Protein AF-A0A0K0N897-F1 (afdb_monomer_lite)

InterPro domains:
  IPR038376 ATP synthase, alpha subunit, C-terminal domain superfamily [G3DSA:1.20.150.20] (1-55)

Structure (mmCIF, N/CA/C/O backbone):
data_AF-A0A0K0N897-F1
#
_entry.id   AF-A0A0K0N897-F1
#
loop_
_atom_site.group_PDB
_atom_site.id
_atom_site.type_symbol
_atom_site.label_atom_id
_atom_site.label_alt_id
_atom_site.label_comp_id
_atom_site.label_asym_id
_atom_site.label_entity_id
_atom_site.label_seq_id
_atom_site.pdbx_PDB_ins_code
_atom_site.Cartn_x
_atom_site.Cartn_y
_atom_site.Cartn_z
_atom_site.occupancy
_atom_site.B_iso_or_equiv
_atom_site.auth_seq_id
_atom_site.auth_comp_id
_atom_site.auth_asym_id
_atom_site.auth_atom_id
_atom_site.pdbx_PDB_model_num
ATOM 1 N N . SER A 1 1 ? 15.741 6.292 -6.684 1.00 79.69 1 SER A N 1
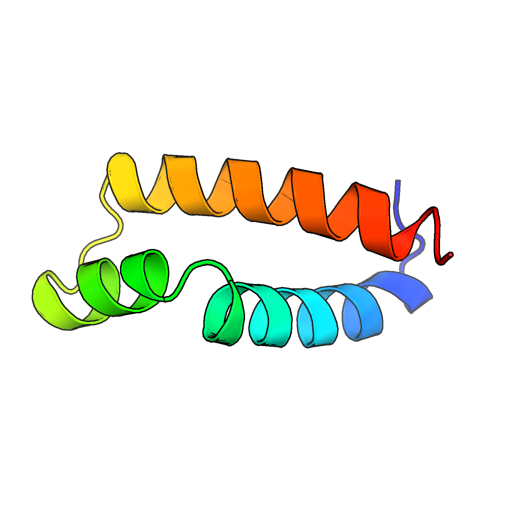ATOM 2 C CA . SER A 1 1 ? 14.566 6.949 -7.293 1.00 79.69 1 SER A CA 1
ATOM 3 C C . SER A 1 1 ? 14.043 6.044 -8.391 1.00 79.69 1 SER A C 1
ATOM 5 O O . SER A 1 1 ? 14.864 5.347 -8.974 1.00 79.69 1 SER A O 1
ATOM 7 N N . LEU A 1 2 ? 12.732 6.008 -8.635 1.00 88.06 2 LEU A N 1
ATOM 8 C CA . LEU A 1 2 ? 12.138 5.188 -9.699 1.00 88.06 2 LEU A CA 1
ATOM 9 C C . LEU A 1 2 ? 12.017 6.004 -10.988 1.00 88.06 2 LEU A C 1
ATOM 11 O O . LEU A 1 2 ? 11.582 7.156 -10.944 1.00 88.06 2 LEU A O 1
ATOM 15 N N . GLU A 1 3 ? 12.356 5.399 -12.125 1.00 92.50 3 GLU A N 1
ATOM 16 C CA . GLU A 1 3 ? 12.046 5.969 -13.438 1.00 92.50 3 GLU A CA 1
ATOM 17 C C . GLU A 1 3 ? 10.531 5.949 -13.680 1.00 92.50 3 GLU A C 1
ATOM 19 O O . GLU A 1 3 ? 9.825 5.065 -13.192 1.00 92.50 3 GLU A O 1
ATOM 24 N N . ILE A 1 4 ? 10.009 6.879 -14.488 1.00 93.06 4 ILE A N 1
ATOM 25 C CA . ILE A 1 4 ? 8.557 7.002 -14.742 1.00 93.06 4 ILE A CA 1
ATOM 26 C C . ILE A 1 4 ? 7.959 5.678 -15.256 1.00 93.06 4 ILE A C 1
ATOM 28 O O . ILE A 1 4 ? 6.870 5.284 -14.839 1.00 93.06 4 ILE A O 1
ATOM 32 N N . GLY A 1 5 ? 8.696 4.948 -16.101 1.00 92.94 5 GLY A N 1
ATOM 33 C CA . GLY A 1 5 ? 8.278 3.638 -16.615 1.00 92.94 5 GLY A CA 1
ATOM 34 C C . GLY A 1 5 ? 8.206 2.530 -15.556 1.00 92.94 5 GLY A C 1
ATOM 35 O O . GLY A 1 5 ? 7.503 1.543 -15.754 1.00 92.94 5 GLY A O 1
ATOM 36 N N . GLN A 1 6 ? 8.885 2.696 -14.420 1.00 91.81 6 GLN A N 1
ATOM 37 C CA . GLN A 1 6 ? 8.901 1.737 -13.312 1.00 91.81 6 GLN A CA 1
ATOM 38 C C . GLN A 1 6 ? 7.815 2.020 -12.268 1.00 91.81 6 GLN A C 1
ATOM 40 O O . GLN A 1 6 ? 7.498 1.137 -11.474 1.00 91.81 6 GLN A O 1
ATOM 45 N N . VAL A 1 7 ? 7.205 3.211 -12.286 1.00 93.12 7 VAL A N 1
ATOM 46 C CA . VAL A 1 7 ? 6.186 3.605 -11.301 1.00 93.12 7 VAL A CA 1
ATOM 47 C C . VAL A 1 7 ? 4.952 2.705 -11.376 1.00 93.12 7 VAL A C 1
ATOM 49 O O . VAL A 1 7 ? 4.482 2.245 -10.341 1.00 93.12 7 VAL A O 1
ATOM 52 N N . SER A 1 8 ? 4.435 2.419 -12.577 1.00 94.75 8 SER A N 1
ATOM 53 C CA . SER A 1 8 ? 3.251 1.550 -12.712 1.00 94.75 8 SER A CA 1
ATOM 54 C C . SER A 1 8 ? 3.513 0.120 -12.209 1.00 94.75 8 SER A C 1
ATOM 56 O O . SER A 1 8 ? 2.773 -0.319 -11.328 1.00 94.75 8 SER A O 1
ATOM 58 N N . PRO A 1 9 ? 4.584 -0.578 -12.652 1.00 93.88 9 PRO A N 1
ATOM 59 C CA . PRO A 1 9 ? 4.947 -1.890 -12.107 1.00 93.88 9 PRO A CA 1
ATOM 60 C C . PRO A 1 9 ? 5.153 -1.889 -10.588 1.00 93.88 9 PRO A C 1
ATOM 62 O O . PRO A 1 9 ? 4.620 -2.749 -9.889 1.00 93.88 9 PRO A O 1
ATOM 65 N N . PHE A 1 10 ? 5.869 -0.888 -10.063 1.00 93.81 10 PHE A N 1
ATOM 66 C CA . PHE A 1 10 ? 6.119 -0.766 -8.629 1.0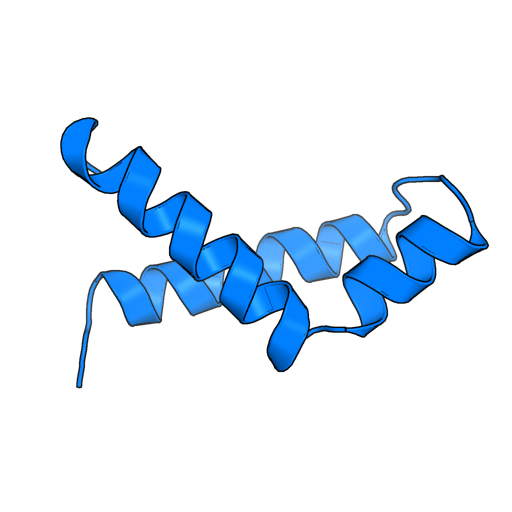0 93.81 10 PHE A CA 1
ATOM 67 C C . PHE A 1 10 ? 4.818 -0.649 -7.828 1.00 93.81 10 PHE A C 1
ATOM 69 O O . PHE A 1 10 ? 4.653 -1.333 -6.821 1.00 93.81 10 PHE A O 1
ATOM 76 N N . LEU A 1 11 ? 3.876 0.189 -8.273 1.00 94.00 11 LEU A N 1
ATOM 77 C CA . LEU A 1 11 ? 2.597 0.377 -7.584 1.00 94.00 11 LEU A CA 1
ATOM 78 C C . LEU A 1 11 ? 1.726 -0.885 -7.605 1.00 94.00 11 LEU A C 1
ATOM 80 O O . LEU A 1 11 ? 1.020 -1.153 -6.627 1.00 94.00 11 LEU A O 1
ATOM 84 N N . ASP A 1 12 ? 1.764 -1.660 -8.687 1.00 94.69 12 ASP A N 1
ATOM 85 C CA . ASP A 1 12 ? 1.028 -2.922 -8.769 1.00 94.69 12 ASP A CA 1
ATOM 86 C C . ASP A 1 12 ? 1.584 -3.964 -7.797 1.00 94.69 12 ASP A C 1
ATOM 88 O O . ASP A 1 12 ? 0.810 -4.627 -7.096 1.00 94.69 12 ASP A O 1
ATOM 92 N N . ASP A 1 13 ? 2.907 -4.066 -7.683 1.00 93.38 13 ASP A N 1
ATOM 93 C CA . ASP A 1 13 ? 3.534 -4.986 -6.735 1.00 93.38 13 ASP A CA 1
ATOM 94 C C . ASP A 1 13 ? 3.420 -4.499 -5.287 1.00 93.38 13 ASP A C 1
ATOM 96 O O . ASP A 1 13 ? 3.156 -5.308 -4.398 1.00 93.38 13 ASP A O 1
ATOM 100 N N . LEU A 1 14 ? 3.469 -3.187 -5.043 1.00 94.12 14 LEU A N 1
ATOM 101 C CA . LEU A 1 14 ? 3.211 -2.591 -3.730 1.00 94.12 14 LEU A CA 1
ATOM 102 C C . LEU A 1 14 ? 1.814 -2.954 -3.213 1.00 94.12 14 LEU A C 1
ATOM 104 O O . LEU A 1 14 ? 1.658 -3.381 -2.068 1.00 94.12 14 LEU A O 1
ATOM 108 N N . ARG A 1 15 ? 0.785 -2.858 -4.062 1.00 92.50 15 ARG A N 1
ATOM 109 C CA . ARG A 1 15 ? -0.585 -3.255 -3.692 1.00 92.50 15 ARG A CA 1
ATOM 110 C C . ARG A 1 15 ? -0.688 -4.741 -3.357 1.00 92.50 15 ARG A C 1
ATOM 112 O O . ARG A 1 15 ? -1.421 -5.094 -2.433 1.00 92.50 15 ARG A O 1
ATOM 119 N N . LYS A 1 16 ? 0.008 -5.614 -4.094 1.00 93.50 16 LYS A N 1
ATOM 120 C CA . LYS A 1 16 ? 0.058 -7.053 -3.782 1.00 93.50 16 LYS A CA 1
ATOM 121 C C . LYS A 1 16 ? 0.774 -7.290 -2.453 1.00 93.50 16 LYS A C 1
ATOM 123 O O . LYS A 1 16 ? 0.242 -8.010 -1.616 1.00 93.50 16 LYS A O 1
ATOM 128 N N . TYR A 1 17 ? 1.911 -6.626 -2.241 1.00 92.94 17 TYR A N 1
ATOM 129 C CA . TYR A 1 17 ? 2.703 -6.725 -1.020 1.00 92.94 17 TYR A CA 1
ATOM 130 C C . TYR A 1 17 ? 1.880 -6.357 0.219 1.00 92.94 17 TYR A C 1
ATOM 132 O O . TYR A 1 17 ? 1.862 -7.135 1.172 1.00 92.94 17 TYR A O 1
ATOM 140 N N . PHE A 1 18 ? 1.147 -5.238 0.197 1.00 92.50 18 PHE A N 1
ATOM 141 C CA . PHE A 1 18 ? 0.287 -4.847 1.320 1.00 92.50 18 PHE A CA 1
ATOM 142 C C . PHE A 1 18 ? -0.823 -5.863 1.590 1.00 92.50 18 PHE A C 1
ATOM 144 O O . PHE A 1 18 ? -1.092 -6.169 2.747 1.00 92.50 18 PHE A O 1
ATOM 151 N N . LYS A 1 19 ? -1.429 -6.433 0.541 1.00 90.12 19 LYS A N 1
ATOM 152 C CA . LYS A 1 19 ? -2.462 -7.468 0.697 1.00 90.12 19 LYS A CA 1
ATOM 153 C C . LYS A 1 19 ? -1.936 -8.739 1.368 1.00 90.12 19 LYS A C 1
ATOM 155 O O . LYS A 1 19 ? -2.678 -9.357 2.121 1.00 90.12 19 LYS A O 1
ATOM 160 N N . THR A 1 20 ? -0.699 -9.147 1.084 1.00 91.06 20 THR A N 1
ATOM 161 C CA . THR A 1 20 ? -0.147 -10.420 1.579 1.00 91.06 20 THR A CA 1
ATOM 162 C C . THR A 1 20 ? 0.676 -10.286 2.858 1.00 91.06 20 THR A C 1
ATOM 164 O O . THR A 1 20 ? 0.625 -11.180 3.693 1.00 91.06 20 THR A O 1
ATOM 167 N N . ASN A 1 21 ? 1.444 -9.204 3.017 1.00 90.12 21 ASN A N 1
ATOM 168 C CA . ASN A 1 21 ? 2.426 -9.057 4.102 1.00 90.12 21 ASN A CA 1
ATOM 169 C C . ASN A 1 21 ? 1.951 -8.129 5.225 1.00 90.12 21 ASN A C 1
ATOM 171 O O . ASN A 1 21 ? 2.341 -8.323 6.371 1.00 90.12 21 ASN A O 1
ATOM 175 N N . LYS A 1 22 ? 1.109 -7.132 4.920 1.00 90.75 22 LYS A N 1
ATOM 176 C CA . LYS A 1 22 ? 0.598 -6.168 5.909 1.00 90.75 22 LYS A CA 1
ATOM 177 C C . LYS A 1 22 ? -0.937 -6.038 5.820 1.00 90.75 22 LYS A C 1
ATOM 179 O O . LYS A 1 22 ? -1.437 -4.932 5.601 1.00 90.75 22 LYS A O 1
ATOM 184 N N . PRO A 1 23 ? -1.709 -7.134 6.009 1.00 91.31 23 PRO A N 1
ATOM 185 C CA . PRO A 1 23 ? -3.177 -7.106 5.916 1.00 91.31 23 PRO A CA 1
ATOM 186 C C . PRO A 1 23 ? -3.817 -6.128 6.914 1.00 91.31 23 PRO A C 1
ATOM 188 O O . PRO A 1 23 ? -4.831 -5.507 6.603 1.00 91.31 23 PRO A O 1
ATOM 191 N N . GLN A 1 24 ? -3.157 -5.904 8.055 1.00 90.75 24 GLN A N 1
ATOM 192 C CA . GLN A 1 24 ? -3.529 -4.931 9.088 1.00 90.75 24 GLN A CA 1
ATOM 193 C C . GLN A 1 24 ? -3.781 -3.526 8.522 1.00 90.75 24 GLN A C 1
ATOM 195 O O . GLN A 1 24 ? -4.713 -2.847 8.943 1.00 90.75 24 GLN A O 1
ATOM 200 N N . PHE A 1 25 ? -3.011 -3.105 7.512 1.00 91.69 25 PHE A N 1
ATOM 201 C CA . PHE A 1 25 ? -3.224 -1.819 6.848 1.00 91.69 25 PHE A CA 1
ATOM 202 C C . PHE A 1 25 ? -4.620 -1.735 6.207 1.00 91.69 25 PHE A C 1
ATOM 204 O O . PHE A 1 25 ? -5.331 -0.743 6.374 1.00 91.69 25 PHE A O 1
ATOM 211 N N . GLN A 1 26 ? -5.051 -2.791 5.505 1.00 89.31 26 GLN A N 1
ATOM 212 C CA . GLN A 1 26 ? -6.402 -2.847 4.941 1.00 89.31 26 GLN A CA 1
ATOM 213 C C . GLN A 1 26 ? -7.478 -3.000 6.016 1.00 89.31 26 GLN A C 1
ATOM 215 O O . GLN A 1 26 ? -8.564 -2.441 5.853 1.00 89.31 26 GLN A O 1
ATOM 220 N N . GLU A 1 27 ? -7.207 -3.735 7.091 1.00 92.31 27 GLU A N 1
ATOM 221 C CA . GLU A 1 27 ? -8.159 -3.937 8.187 1.00 92.31 27 GLU A CA 1
ATOM 222 C C . GLU A 1 27 ? -8.467 -2.623 8.912 1.00 92.31 27 GLU A C 1
ATOM 224 O O . GLU A 1 27 ? -9.641 -2.273 9.054 1.00 92.31 27 GLU A O 1
ATOM 229 N N . ILE A 1 28 ? -7.438 -1.845 9.272 1.00 91.56 28 ILE A N 1
ATOM 230 C CA . ILE A 1 28 ? -7.585 -0.532 9.921 1.00 91.56 28 ILE A CA 1
ATOM 231 C C . ILE A 1 28 ? -8.413 0.405 9.042 1.00 91.56 28 ILE A C 1
ATOM 233 O O . ILE A 1 28 ? -9.376 1.018 9.514 1.00 91.56 28 ILE A O 1
ATOM 237 N N . LEU A 1 29 ? -8.086 0.481 7.751 1.00 91.06 29 LEU A N 1
ATOM 238 C CA . LEU A 1 29 ? -8.817 1.320 6.804 1.00 91.06 29 LEU A CA 1
ATOM 239 C C . LEU A 1 29 ? -10.262 0.862 6.607 1.00 91.06 29 LEU A C 1
ATOM 241 O O . LEU A 1 29 ? -11.162 1.695 6.525 1.00 91.06 29 LEU A O 1
ATOM 245 N N . SER A 1 30 ? -10.506 -0.447 6.557 1.00 91.38 30 SER A N 1
ATOM 246 C CA . SER A 1 30 ? -11.855 -0.991 6.366 1.00 91.38 30 SER A CA 1
ATOM 247 C C . SER A 1 30 ? -12.734 -0.787 7.601 1.00 91.38 30 SER A C 1
ATOM 249 O O . SER A 1 30 ? -13.922 -0.490 7.463 1.00 91.38 30 SER A O 1
ATOM 251 N N . ALA A 1 31 ? -12.155 -0.908 8.798 1.00 93.62 31 ALA A N 1
ATOM 252 C CA . ALA A 1 31 ? -12.864 -0.763 10.065 1.00 93.62 31 ALA A CA 1
ATOM 253 C C . ALA A 1 31 ? -13.137 0.705 10.417 1.00 93.62 31 ALA A C 1
ATOM 255 O O . ALA A 1 31 ? -14.265 1.071 10.744 1.00 93.62 31 ALA A O 1
ATOM 256 N N . THR A 1 32 ? -12.111 1.556 10.338 1.00 92.31 32 THR A N 1
ATOM 257 C CA . THR A 1 32 ? -12.190 2.952 10.801 1.00 92.31 32 THR A CA 1
ATOM 258 C C . THR A 1 32 ? -12.596 3.927 9.701 1.00 92.31 32 THR A C 1
ATOM 260 O O . THR A 1 32 ? -13.002 5.051 10.001 1.00 92.31 32 THR A O 1
ATOM 263 N N . LYS A 1 33 ? -12.458 3.528 8.425 1.00 91.69 33 LYS A N 1
ATOM 264 C CA . LYS A 1 33 ? -12.616 4.396 7.242 1.00 91.69 33 LYS A CA 1
ATOM 265 C C . LYS A 1 33 ? -11.783 5.680 7.317 1.00 91.69 33 LYS A C 1
ATOM 267 O O . LYS A 1 33 ? -12.105 6.667 6.663 1.00 91.69 33 LYS A O 1
ATOM 272 N N . THR A 1 34 ? -10.723 5.660 8.122 1.00 91.44 34 THR A N 1
ATOM 273 C CA . THR A 1 34 ? -9.886 6.811 8.445 1.00 91.44 34 THR A CA 1
ATOM 274 C C . THR A 1 34 ? -8.429 6.408 8.281 1.00 91.44 34 THR A C 1
ATOM 276 O O . THR A 1 34 ? -8.027 5.323 8.692 1.00 91.44 34 THR A O 1
ATOM 279 N N . PHE A 1 35 ? -7.626 7.278 7.674 1.00 92.81 35 PHE A N 1
ATOM 280 C CA . PHE A 1 35 ? -6.185 7.074 7.575 1.00 92.81 35 PHE A CA 1
ATOM 281 C C . PHE A 1 35 ? -5.528 7.520 8.889 1.00 92.81 35 PHE A C 1
ATOM 283 O O . PHE A 1 35 ? -5.234 8.698 9.073 1.00 92.81 35 PHE A O 1
ATOM 290 N N . THR A 1 36 ? -5.416 6.593 9.840 1.00 94.62 36 THR A N 1
ATOM 291 C CA . THR A 1 36 ? -4.830 6.834 11.167 1.00 94.62 36 THR A CA 1
ATOM 292 C C . THR A 1 36 ? -3.301 6.885 11.108 1.00 94.62 36 THR A C 1
ATOM 294 O O . THR A 1 36 ? -2.696 6.420 10.143 1.00 94.62 36 THR A O 1
ATOM 297 N N . GLU A 1 37 ? -2.660 7.393 12.165 1.00 95.00 37 GLU A N 1
ATOM 298 C CA . GLU A 1 37 ? -1.190 7.418 12.276 1.00 95.00 37 GLU A CA 1
ATOM 299 C C . GLU A 1 37 ? -0.570 6.015 12.179 1.00 95.00 37 GLU A C 1
ATOM 301 O O . GLU A 1 37 ? 0.486 5.837 11.579 1.00 95.00 37 GLU A O 1
ATOM 306 N N . GLU A 1 38 ? -1.253 4.996 12.707 1.00 92.19 38 GLU A N 1
ATOM 307 C CA . GLU A 1 38 ? -0.835 3.597 12.586 1.00 92.19 38 GLU A CA 1
ATOM 308 C C . GLU A 1 38 ? -0.870 3.119 11.126 1.00 92.19 38 GLU A C 1
ATOM 310 O O . GLU A 1 38 ? 0.094 2.525 10.641 1.00 92.19 38 GLU A O 1
ATOM 315 N N . ALA A 1 39 ? -1.942 3.431 10.388 1.00 93.31 39 ALA A N 1
ATOM 316 C CA . ALA A 1 39 ? -2.022 3.120 8.963 1.00 93.31 39 ALA A CA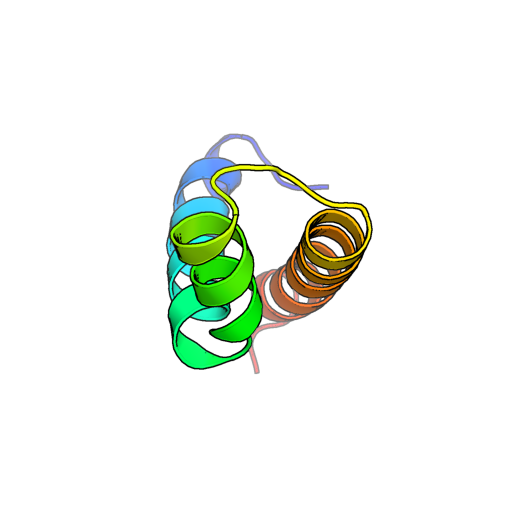 1
ATOM 317 C C . ALA A 1 39 ? -0.937 3.864 8.165 1.00 93.31 39 ALA A C 1
ATOM 319 O O . ALA A 1 39 ? -0.354 3.300 7.239 1.00 93.31 39 ALA A O 1
ATOM 320 N N . GLU A 1 40 ? -0.626 5.107 8.537 1.00 94.12 40 GLU A N 1
ATOM 321 C CA . GLU A 1 40 ? 0.456 5.879 7.926 1.00 94.12 40 GLU A CA 1
ATOM 322 C C . GLU A 1 40 ? 1.835 5.264 8.184 1.00 94.12 40 GLU A C 1
ATOM 324 O O . GLU A 1 40 ? 2.634 5.148 7.249 1.00 94.12 40 GLU A O 1
ATOM 329 N N . ALA A 1 41 ? 2.113 4.844 9.420 1.00 95.19 41 ALA A N 1
ATOM 330 C CA . ALA A 1 41 ? 3.360 4.174 9.777 1.00 95.19 41 ALA A CA 1
ATOM 331 C C . ALA A 1 41 ? 3.533 2.875 8.975 1.00 95.19 41 ALA A C 1
ATOM 333 O O . ALA A 1 41 ? 4.556 2.695 8.309 1.00 95.19 41 ALA A O 1
ATOM 334 N N . LEU A 1 42 ? 2.489 2.039 8.927 1.00 93.81 42 LEU A N 1
ATOM 335 C CA . LEU A 1 42 ? 2.479 0.805 8.136 1.00 93.81 42 LEU A CA 1
ATOM 336 C C . LEU A 1 42 ? 2.694 1.072 6.640 1.00 93.81 42 LEU A C 1
ATOM 338 O O . LEU A 1 42 ? 3.405 0.313 5.975 1.00 93.81 42 LEU A O 1
ATOM 342 N N . LEU A 1 43 ? 2.102 2.145 6.104 1.00 94.00 43 LEU A N 1
ATOM 343 C CA . LEU A 1 43 ? 2.279 2.531 4.706 1.00 94.00 43 LEU A CA 1
ATOM 344 C C . LEU A 1 43 ? 3.727 2.945 4.416 1.00 94.00 43 LEU A C 1
ATOM 346 O O . LEU A 1 43 ? 4.307 2.492 3.430 1.00 94.00 43 LEU A O 1
ATOM 350 N N . LYS A 1 44 ? 4.315 3.792 5.268 1.00 95.19 44 LYS A N 1
ATOM 351 C CA . LYS A 1 44 ? 5.702 4.260 5.121 1.00 95.19 44 LYS A CA 1
ATOM 352 C C . LYS A 1 44 ? 6.692 3.098 5.150 1.00 95.19 44 LYS A C 1
ATOM 354 O O . LYS A 1 44 ? 7.537 3.010 4.261 1.00 95.19 44 LYS A O 1
ATOM 359 N N . GLU A 1 45 ? 6.542 2.191 6.111 1.00 94.62 45 GLU A N 1
ATOM 360 C CA . GLU A 1 45 ? 7.366 0.983 6.203 1.00 94.62 45 GLU A CA 1
ATOM 361 C C . GLU A 1 45 ? 7.202 0.087 4.972 1.00 94.62 45 GLU A C 1
ATOM 363 O O . GLU A 1 45 ? 8.186 -0.288 4.341 1.00 94.62 45 GLU A O 1
ATOM 368 N N . GLY A 1 46 ? 5.961 -0.221 4.576 1.00 93.75 46 GLY A N 1
ATOM 369 C CA . GLY A 1 46 ? 5.716 -1.106 3.437 1.00 93.75 46 GLY A CA 1
ATOM 370 C C . GLY A 1 46 ? 6.219 -0.538 2.106 1.00 93.75 46 G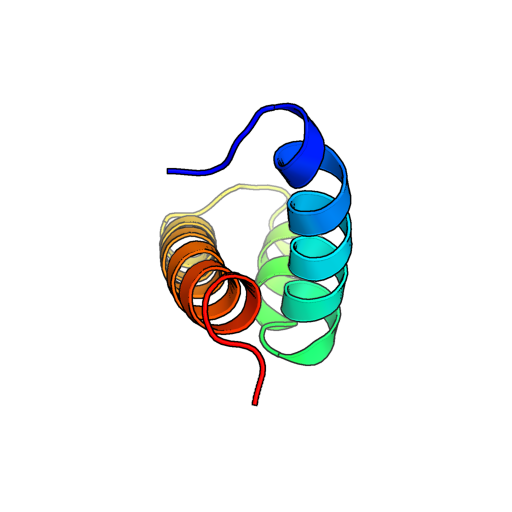LY A C 1
ATOM 371 O O . GLY A 1 46 ? 6.664 -1.300 1.251 1.00 93.75 46 GLY A O 1
ATOM 372 N N . ILE A 1 47 ? 6.218 0.790 1.936 1.00 93.62 47 ILE A N 1
ATOM 373 C CA . ILE A 1 47 ? 6.849 1.443 0.780 1.00 93.62 47 ILE A CA 1
ATOM 374 C C . ILE A 1 47 ? 8.366 1.233 0.793 1.00 93.62 47 ILE A C 1
ATOM 376 O O . ILE A 1 47 ? 8.923 0.921 -0.258 1.00 93.62 47 ILE A O 1
ATOM 380 N N . GLN A 1 48 ? 9.032 1.390 1.942 1.00 92.81 48 GLN A N 1
ATOM 381 C CA . GLN A 1 48 ? 10.481 1.175 2.046 1.00 92.81 48 GLN A CA 1
ATOM 382 C C . GLN A 1 48 ? 10.854 -0.279 1.749 1.00 92.81 48 GLN A C 1
ATOM 384 O O . GLN A 1 48 ? 11.676 -0.523 0.867 1.00 92.81 48 GLN A O 1
ATOM 389 N N . GLU A 1 49 ? 10.189 -1.234 2.400 1.00 92.62 49 GLU A N 1
ATOM 390 C CA . GLU A 1 49 ? 10.445 -2.664 2.202 1.00 92.62 49 GLU A CA 1
ATOM 391 C C . GLU A 1 49 ? 10.203 -3.095 0.748 1.00 92.62 49 GLU A C 1
ATOM 393 O O . GLU A 1 49 ? 11.010 -3.815 0.156 1.00 92.62 49 GLU A O 1
ATOM 398 N N . GLN A 1 50 ? 9.103 -2.644 0.135 1.00 92.31 50 GLN A N 1
ATOM 399 C CA . GLN A 1 50 ? 8.823 -2.975 -1.260 1.00 92.31 50 GLN A CA 1
ATOM 400 C C . GLN A 1 50 ? 9.809 -2.295 -2.213 1.00 92.31 50 GLN A C 1
ATOM 402 O O . GLN A 1 50 ? 10.135 -2.864 -3.252 1.00 92.31 50 GLN A O 1
ATOM 407 N N . MET A 1 51 ? 10.287 -1.092 -1.891 1.00 91.75 51 MET A N 1
ATOM 408 C CA . MET A 1 51 ? 11.290 -0.403 -2.700 1.00 91.75 51 MET A CA 1
ATOM 409 C C . MET A 1 51 ? 12.624 -1.151 -2.690 1.00 91.75 51 MET A C 1
ATOM 411 O O . MET A 1 51 ? 13.231 -1.293 -3.749 1.00 91.75 51 MET A O 1
ATOM 415 N N . GLU A 1 52 ? 13.047 -1.690 -1.545 1.00 92.00 52 GLU A N 1
ATOM 416 C CA . GLU A 1 52 ? 14.229 -2.557 -1.464 1.00 92.00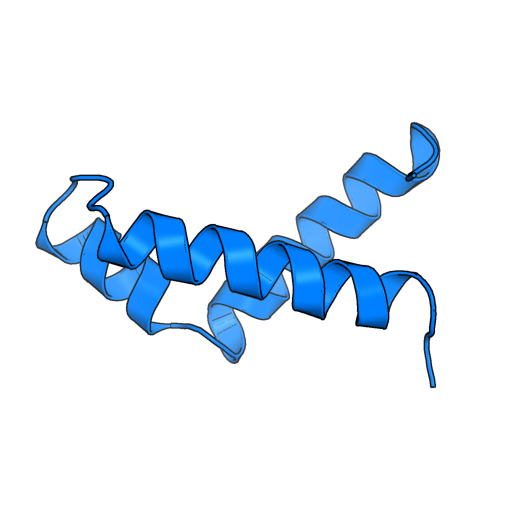 52 GLU A CA 1
ATOM 417 C C . GLU A 1 52 ? 14.058 -3.819 -2.317 1.00 92.00 52 GLU A C 1
ATOM 419 O O . GLU A 1 52 ? 14.908 -4.099 -3.161 1.00 92.00 52 GLU A O 1
ATOM 424 N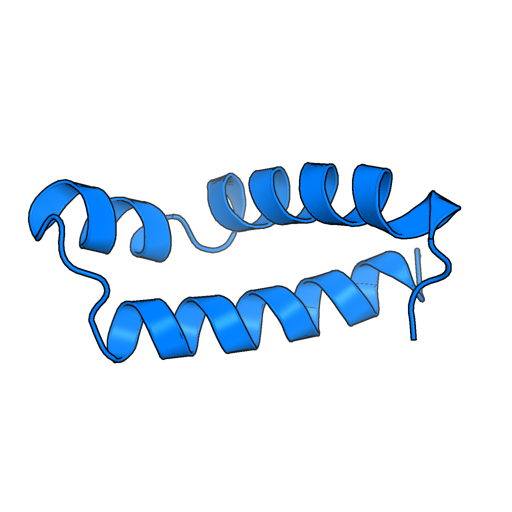 N . ARG A 1 53 ? 12.918 -4.513 -2.192 1.00 89.75 53 ARG A N 1
ATOM 425 C CA . ARG A 1 53 ? 12.599 -5.716 -2.991 1.00 89.75 53 ARG A CA 1
ATOM 426 C C . ARG A 1 53 ? 12.518 -5.444 -4.492 1.00 89.75 53 ARG A C 1
ATOM 428 O O . ARG A 1 53 ? 12.888 -6.290 -5.297 1.00 89.75 53 ARG A O 1
ATOM 435 N N . PHE A 1 54 ? 12.000 -4.281 -4.877 1.00 89.62 54 PHE A N 1
ATOM 436 C CA . PHE A 1 54 ? 11.850 -3.902 -6.281 1.00 89.62 54 PHE A CA 1
ATOM 437 C C . PHE A 1 54 ? 13.193 -3.538 -6.930 1.00 89.62 54 PHE A C 1
ATOM 439 O O . PHE A 1 54 ? 13.384 -3.776 -8.121 1.00 89.62 54 PHE A O 1
ATOM 446 N N . LEU A 1 55 ? 14.120 -2.950 -6.165 1.00 87.75 55 LEU A N 1
ATOM 447 C CA . LEU A 1 55 ? 15.448 -2.557 -6.650 1.00 87.75 55 LEU A CA 1
ATOM 448 C C . LEU A 1 55 ? 16.470 -3.699 -6.589 1.00 87.75 55 LEU A C 1
ATOM 450 O O . LEU A 1 55 ? 17.385 -3.731 -7.411 1.00 87.75 55 LEU A O 1
ATOM 454 N N . LEU A 1 56 ? 16.320 -4.612 -5.629 1.00 84.56 56 LEU A N 1
ATOM 455 C CA . LEU A 1 56 ? 17.170 -5.783 -5.431 1.00 84.56 56 LEU A CA 1
ATOM 456 C C . LEU A 1 56 ? 16.312 -7.056 -5.479 1.00 84.56 56 LEU A C 1
ATOM 458 O O . LEU A 1 56 ? 16.002 -7.627 -4.432 1.00 84.56 56 LEU A O 1
ATOM 462 N N . PRO A 1 57 ? 15.896 -7.496 -6.678 1.00 66.31 57 PRO A N 1
ATOM 463 C CA . PRO A 1 57 ? 15.326 -8.827 -6.834 1.00 66.31 57 PRO A CA 1
ATOM 464 C C . PRO A 1 57 ? 16.410 -9.878 -6.527 1.00 66.31 57 PRO A C 1
ATOM 466 O O . PRO A 1 57 ? 17.520 -9.767 -7.049 1.00 66.31 57 PRO A O 1
ATOM 469 N N . GLU A 1 58 ? 16.103 -10.851 -5.659 1.00 61.50 58 GLU A N 1
ATOM 470 C CA . GLU A 1 58 ? 16.945 -12.046 -5.433 1.00 61.50 58 GLU A CA 1
ATOM 471 C C . GLU A 1 58 ? 17.161 -12.861 -6.717 1.00 61.50 58 GLU A C 1
ATOM 473 O O . GLU A 1 58 ? 16.208 -12.978 -7.525 1.00 61.50 58 GLU A O 1
#

Secondary structure (DSSP, 8-state):
---HHHHHHHHHHHHHHHHHH-HHHHHHHHHH-S--HHHHHHHHHHHHHHHHHHHS--

Radius of gyration: 12.27 Å; chains: 1; bounding box: 30×20×29 Å

Organism: NCBI:txid62329

pLDDT: mean 91.12, std 5.76, range [61.5, 95.19]

Sequence (58 aa):
SLEIGQVSPFLDDLRKYFKTNKPQFQEILSATKTFTEEAEALLKEGIQEQMERFLLPE

Foldseek 3Di:
DDDPVCVVVLVVVLVVCCVPPPVVLVVCCVVVVDCDPVNVVVSVVSSVVSVCCSVDPD